Protein AF-A0A968F0K7-F1 (afdb_monomer_lite)

Sequence (56 aa):
REYSDGPSASEGGDLGWFGRGQMVAPFEEAAFNAEPGSFVGPVQTQFGYHVIYVRD

Radius of gyration: 10.73 Å; chains: 1; bounding box: 26×22×21 Å

pLDDT: mean 88.22, std 8.03, range [57.31, 94.25]

Structure (mmCIF, N/CA/C/O backbone):
data_AF-A0A968F0K7-F1
#
_entry.id   AF-A0A968F0K7-F1
#
loop_
_atom_site.group_PDB
_atom_site.id
_atom_site.type_symbol
_atom_site.label_atom_id
_atom_site.label_alt_id
_atom_site.label_comp_id
_atom_site.label_asym_id
_atom_site.label_entity_id
_atom_site.label_seq_id
_atom_site.pdbx_PDB_ins_code
_atom_site.Cartn_x
_atom_site.Cartn_y
_atom_site.Cartn_z
_atom_site.occupancy
_atom_site.B_iso_or_equiv
_atom_site.auth_seq_id
_atom_site.auth_comp_id
_atom_site.auth_asym_id
_atom_site.auth_atom_id
_atom_site.pdbx_PDB_model_num
ATOM 1 N N . ARG A 1 1 ? 9.896 -8.523 -6.490 1.00 57.31 1 ARG A N 1
ATOM 2 C CA . ARG A 1 1 ? 11.344 -8.359 -6.203 1.00 57.31 1 ARG A CA 1
ATOM 3 C C . ARG A 1 1 ? 12.082 -7.619 -7.318 1.00 57.31 1 ARG A C 1
ATOM 5 O O . ARG A 1 1 ? 12.949 -6.833 -6.993 1.00 57.31 1 ARG A O 1
ATOM 12 N N . GLU A 1 2 ? 11.750 -7.837 -8.594 1.00 61.88 2 GLU A N 1
ATOM 13 C CA . GLU A 1 2 ? 12.527 -7.289 -9.725 1.00 61.88 2 GLU A CA 1
ATOM 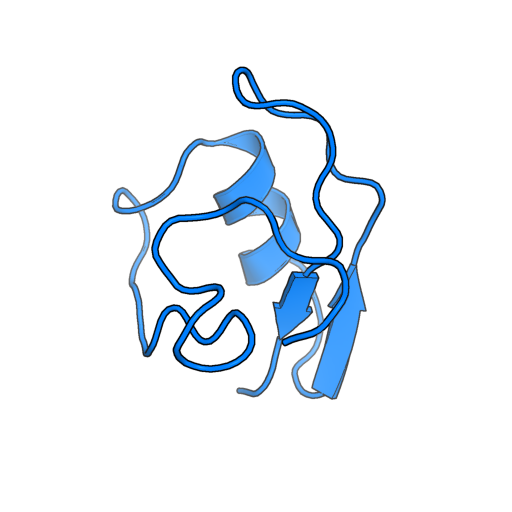14 C C . GLU A 1 2 ? 12.215 -5.826 -10.108 1.00 61.88 2 GLU A C 1
ATOM 16 O O . GLU A 1 2 ? 13.017 -5.223 -10.809 1.00 61.88 2 GLU A O 1
ATOM 21 N N . TYR A 1 3 ? 11.097 -5.244 -9.645 1.00 71.94 3 TYR A N 1
ATOM 22 C CA . TYR A 1 3 ? 10.619 -3.923 -10.110 1.00 71.94 3 TYR A CA 1
ATOM 23 C C . TYR A 1 3 ? 10.145 -2.965 -9.004 1.00 71.94 3 TYR A C 1
ATOM 25 O O . TYR A 1 3 ? 9.568 -1.927 -9.308 1.00 71.94 3 TYR A O 1
ATOM 33 N N . SER A 1 4 ? 10.296 -3.330 -7.727 1.00 73.38 4 SER A N 1
ATOM 34 C CA . SER A 1 4 ? 9.913 -2.440 -6.623 1.00 73.38 4 SER A CA 1
ATOM 35 C C . SER A 1 4 ? 11.147 -1.682 -6.154 1.00 73.38 4 SER A C 1
ATOM 37 O O . SER A 1 4 ? 12.147 -2.315 -5.832 1.00 73.38 4 SER A O 1
ATOM 39 N N . ASP A 1 5 ? 11.056 -0.356 -6.089 1.00 76.12 5 ASP A N 1
ATOM 40 C CA . ASP A 1 5 ? 12.130 0.523 -5.602 1.00 76.12 5 ASP A CA 1
ATOM 41 C C . ASP A 1 5 ? 11.934 0.929 -4.127 1.00 76.12 5 ASP A C 1
ATOM 43 O O . ASP A 1 5 ? 12.706 1.707 -3.565 1.00 76.12 5 ASP A O 1
ATOM 47 N N . GLY A 1 6 ? 10.875 0.423 -3.485 1.00 75.00 6 GLY A N 1
ATOM 48 C CA . GLY A 1 6 ? 10.549 0.721 -2.092 1.00 75.00 6 GLY A CA 1
ATOM 49 C C . GLY A 1 6 ? 11.401 -0.061 -1.080 1.00 75.00 6 GLY A C 1
ATOM 50 O O . GLY A 1 6 ? 11.998 -1.083 -1.417 1.00 75.00 6 GLY A O 1
ATOM 51 N N . PRO A 1 7 ? 11.410 0.349 0.202 1.00 78.56 7 PRO A N 1
ATOM 52 C CA . PRO A 1 7 ? 12.193 -0.315 1.250 1.00 78.56 7 PRO A CA 1
ATOM 53 C C . PRO A 1 7 ? 11.817 -1.792 1.465 1.00 78.56 7 PRO A C 1
ATOM 55 O O . PRO A 1 7 ? 12.670 -2.581 1.859 1.00 78.56 7 PRO A O 1
ATOM 58 N N . SER A 1 8 ? 10.578 -2.190 1.150 1.00 80.56 8 SER A N 1
ATOM 59 C CA . SER A 1 8 ? 10.108 -3.583 1.211 1.00 80.56 8 SER A CA 1
ATOM 60 C C . SER A 1 8 ? 10.404 -4.403 -0.052 1.00 80.56 8 SER A C 1
ATOM 62 O O . SER A 1 8 ? 9.996 -5.560 -0.155 1.00 80.56 8 SER A O 1
ATOM 64 N N . ALA A 1 9 ? 11.115 -3.854 -1.043 1.00 81.44 9 ALA A N 1
ATOM 65 C CA . ALA A 1 9 ? 11.413 -4.552 -2.295 1.00 81.44 9 ALA A CA 1
ATOM 66 C C . ALA A 1 9 ? 12.151 -5.883 -2.088 1.00 81.44 9 ALA A C 1
ATOM 68 O O . ALA A 1 9 ? 11.880 -6.870 -2.787 1.00 81.44 9 ALA A O 1
ATOM 69 N N . SER A 1 10 ? 13.039 -5.927 -1.090 1.00 81.69 10 SER A N 1
ATOM 70 C CA . SER A 1 10 ? 13.762 -7.125 -0.656 1.00 81.69 10 SER A CA 1
ATOM 71 C C . SER A 1 10 ? 12.823 -8.226 -0.152 1.00 81.69 10 SER A C 1
ATOM 73 O O . SER A 1 10 ? 13.132 -9.403 -0.335 1.00 81.69 10 SER A O 1
ATOM 75 N N . GLU A 1 11 ? 11.654 -7.869 0.373 1.00 81.81 11 GLU A N 1
ATOM 76 C CA . GLU A 1 11 ? 10.580 -8.770 0.819 1.00 81.81 11 GLU A CA 1
ATOM 77 C C . GLU A 1 11 ? 9.471 -8.923 -0.235 1.00 81.81 11 GLU A C 1
ATOM 79 O O . GLU A 1 11 ? 8.393 -9.440 0.030 1.00 81.81 11 GLU A O 1
ATOM 84 N N . GLY A 1 12 ? 9.730 -8.497 -1.475 1.00 82.31 12 GLY A N 1
ATOM 85 C CA . GLY A 1 12 ? 8.773 -8.614 -2.574 1.00 82.31 12 GLY A CA 1
ATOM 86 C C . GLY A 1 12 ? 7.726 -7.503 -2.627 1.00 82.31 12 GLY A C 1
ATOM 87 O O . GLY A 1 12 ? 6.862 -7.566 -3.495 1.00 82.31 12 GLY A O 1
ATOM 88 N N . GLY A 1 13 ? 7.844 -6.474 -1.787 1.00 84.81 13 GLY A N 1
ATOM 89 C CA . GLY A 1 13 ? 6.876 -5.386 -1.672 1.00 84.81 13 GLY A CA 1
ATOM 90 C C . GLY A 1 13 ? 5.866 -5.574 -0.539 1.00 84.81 13 GLY A C 1
ATOM 91 O O . GLY A 1 13 ? 4.964 -4.749 -0.429 1.00 84.81 13 GLY A O 1
ATOM 92 N N . ASP A 1 14 ? 6.003 -6.617 0.293 1.00 86.88 14 ASP A N 1
ATOM 93 C CA . ASP A 1 14 ? 5.117 -6.824 1.444 1.00 86.88 14 ASP A CA 1
ATOM 94 C C . ASP A 1 14 ? 5.317 -5.706 2.478 1.00 86.88 14 ASP A C 1
ATOM 96 O O . ASP A 1 14 ? 6.438 -5.398 2.878 1.00 86.88 14 ASP A O 1
ATOM 100 N N . LEU A 1 15 ? 4.221 -5.069 2.878 1.00 88.69 15 LEU A N 1
ATOM 101 C CA . LEU A 1 15 ? 4.204 -4.020 3.901 1.00 88.69 15 LEU A CA 1
ATOM 102 C C . LEU A 1 15 ? 3.686 -4.548 5.246 1.00 88.69 15 LEU A C 1
ATOM 104 O O . LEU A 1 15 ? 3.616 -3.793 6.215 1.00 88.69 15 LEU A O 1
ATOM 108 N N . GLY A 1 16 ? 3.330 -5.834 5.313 1.00 89.38 16 GLY A N 1
ATOM 109 C CA . GLY A 1 16 ? 2.677 -6.436 6.461 1.00 89.38 16 GLY A CA 1
ATOM 110 C C . GLY A 1 16 ? 1.271 -5.883 6.686 1.00 89.38 16 GLY A C 1
ATOM 111 O O . GLY A 1 16 ? 0.657 -5.264 5.817 1.00 89.38 16 GLY A O 1
ATOM 112 N N . TRP A 1 17 ? 0.754 -6.129 7.886 1.00 90.00 17 TRP A N 1
ATOM 113 C CA . TRP A 1 17 ? -0.515 -5.567 8.330 1.00 90.00 17 TRP A CA 1
ATOM 114 C C . TRP A 1 17 ? -0.308 -4.154 8.857 1.00 90.00 17 TRP A C 1
ATOM 116 O O . TRP A 1 17 ? 0.538 -3.933 9.725 1.00 90.00 17 TRP A O 1
ATOM 126 N N . PHE A 1 18 ? -1.120 -3.218 8.380 1.00 91.00 18 PHE A N 1
ATOM 127 C CA . PHE A 1 18 ? -1.124 -1.849 8.871 1.00 91.00 18 PHE A CA 1
ATOM 128 C C . PHE A 1 18 ? -2.556 -1.347 9.078 1.00 91.00 18 PHE A C 1
ATOM 130 O O . PHE A 1 18 ? -3.496 -1.761 8.403 1.00 91.00 18 PHE A O 1
ATOM 137 N N . GLY A 1 19 ? -2.720 -0.461 10.055 1.00 90.50 19 GLY A N 1
ATOM 138 C CA . GLY A 1 19 ? -3.946 0.272 10.337 1.00 90.50 19 GLY A CA 1
ATOM 139 C C . GLY A 1 19 ? -3.950 1.667 9.710 1.00 90.50 19 GLY A C 1
ATOM 140 O O . GLY A 1 19 ? -2.956 2.136 9.152 1.00 90.50 19 GLY A O 1
ATOM 141 N N . ARG A 1 20 ? -5.086 2.357 9.846 1.00 90.00 20 ARG A N 1
ATOM 142 C CA . ARG A 1 20 ? -5.238 3.753 9.407 1.00 90.00 20 ARG A CA 1
ATOM 143 C C . ARG A 1 20 ? -4.273 4.685 10.153 1.00 90.00 20 ARG A C 1
ATOM 145 O O . ARG A 1 20 ? -4.013 4.496 11.340 1.00 90.00 20 ARG A O 1
ATOM 152 N N . GLY A 1 21 ? -3.767 5.698 9.461 1.00 91.62 21 GLY A N 1
ATOM 153 C CA . GLY A 1 21 ? -2.764 6.659 9.915 1.00 91.62 21 GLY A CA 1
ATOM 154 C C . GLY A 1 21 ? -1.307 6.209 9.752 1.00 91.62 21 GLY A C 1
ATOM 155 O O . GLY A 1 21 ? -0.411 6.972 10.108 1.00 91.62 21 GLY A O 1
ATOM 156 N N . GLN A 1 22 ? -1.043 4.997 9.246 1.00 91.94 22 GLN A N 1
ATOM 157 C CA . GLN A 1 22 ? 0.325 4.472 9.096 1.00 91.94 22 GLN A CA 1
ATOM 158 C C . GLN A 1 22 ? 0.921 4.689 7.701 1.00 91.94 22 GLN A C 1
ATOM 160 O O . GLN A 1 22 ? 2.142 4.655 7.553 1.00 91.94 22 GLN A O 1
ATOM 165 N N . MET A 1 23 ? 0.080 4.922 6.691 1.00 90.88 23 MET A N 1
ATOM 166 C CA . MET A 1 23 ? 0.494 5.160 5.307 1.00 90.88 23 MET A CA 1
ATOM 167 C C . MET A 1 23 ? 0.099 6.568 4.861 1.00 90.88 23 MET A C 1
ATOM 169 O O . MET A 1 23 ? -0.730 7.236 5.477 1.00 90.88 23 MET A O 1
ATOM 173 N N . VAL A 1 24 ? 0.699 7.046 3.770 1.00 93.06 24 VAL A N 1
ATOM 174 C CA . VAL A 1 24 ? 0.298 8.328 3.175 1.00 93.06 24 VAL A CA 1
ATOM 175 C C . VAL A 1 24 ? -1.149 8.258 2.689 1.00 93.06 24 VAL A C 1
ATOM 177 O O . VAL A 1 24 ? -1.555 7.250 2.116 1.00 93.06 24 VAL A O 1
ATOM 180 N N . ALA A 1 25 ? -1.898 9.348 2.869 1.00 94.06 25 ALA A N 1
ATOM 181 C CA . ALA A 1 25 ? -3.334 9.415 2.587 1.00 94.06 25 ALA A CA 1
ATOM 182 C C . ALA A 1 25 ? -3.773 8.759 1.258 1.00 94.06 25 ALA A C 1
ATOM 184 O O . ALA A 1 25 ? -4.640 7.892 1.315 1.00 94.06 25 ALA A O 1
ATOM 185 N N . PRO A 1 26 ? -3.167 9.057 0.087 1.00 93.44 26 PRO A N 1
ATOM 186 C CA . PRO A 1 26 ? -3.585 8.427 -1.171 1.00 93.44 26 PRO A CA 1
ATOM 187 C C . PRO A 1 26 ? -3.345 6.911 -1.218 1.00 93.44 26 PRO A C 1
ATOM 189 O O . PRO A 1 26 ? -4.132 6.185 -1.815 1.00 93.44 26 PRO A O 1
ATOM 192 N N . PHE A 1 27 ? -2.275 6.419 -0.587 1.00 93.94 27 PHE A N 1
ATOM 193 C CA . PHE A 1 27 ? -2.003 4.982 -0.502 1.00 93.94 27 PHE A CA 1
ATOM 194 C C . PHE A 1 27 ? -3.003 4.301 0.431 1.00 93.94 27 PHE A C 1
ATOM 196 O O . PHE A 1 27 ? -3.565 3.262 0.097 1.00 93.94 27 PHE A O 1
ATOM 203 N N . GLU A 1 28 ? -3.223 4.903 1.598 1.00 93.75 28 GLU A N 1
ATOM 204 C CA . GLU A 1 28 ? -4.155 4.400 2.598 1.00 93.75 28 GLU A CA 1
ATOM 205 C C . GLU A 1 28 ? -5.576 4.318 2.040 1.00 93.75 28 GLU A C 1
ATOM 207 O O . GLU A 1 28 ? -6.207 3.267 2.105 1.00 93.75 28 GLU A O 1
ATOM 212 N N . GLU A 1 29 ? -6.070 5.409 1.464 1.00 93.88 29 GLU A N 1
ATOM 213 C CA . GLU A 1 29 ? -7.412 5.473 0.897 1.00 93.88 29 GLU A CA 1
ATOM 214 C C . GLU A 1 29 ? -7.602 4.415 -0.196 1.00 93.88 29 GLU A C 1
ATOM 216 O O . GLU A 1 29 ? -8.599 3.697 -0.192 1.00 93.88 29 GLU A O 1
ATOM 221 N N . ALA A 1 30 ? -6.617 4.258 -1.082 1.00 93.75 30 ALA A N 1
ATOM 222 C CA . ALA A 1 30 ? -6.643 3.240 -2.123 1.00 93.75 30 ALA A CA 1
ATOM 223 C C . ALA A 1 30 ? -6.666 1.809 -1.556 1.00 93.75 30 ALA A C 1
ATOM 225 O O . ALA A 1 30 ? -7.443 0.985 -2.031 1.00 93.75 30 ALA A O 1
ATOM 226 N N . ALA A 1 31 ? -5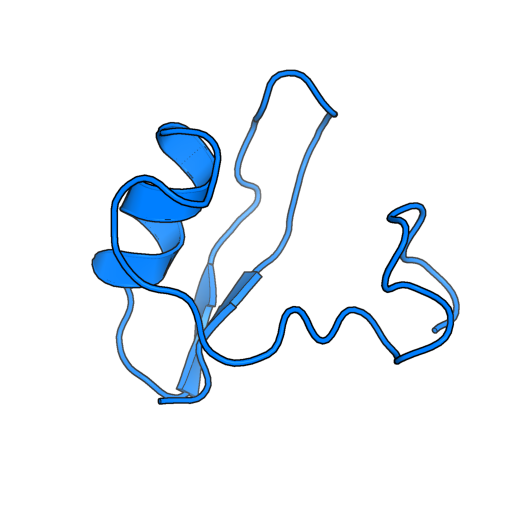.853 1.513 -0.538 1.00 93.81 31 ALA A N 1
ATOM 227 C CA . ALA A 1 31 ? -5.788 0.185 0.069 1.00 93.81 31 ALA A CA 1
ATOM 228 C C . ALA A 1 31 ? -7.066 -0.166 0.852 1.00 93.81 31 ALA A C 1
ATOM 230 O O . ALA A 1 31 ? -7.605 -1.254 0.691 1.00 93.81 31 ALA A O 1
ATOM 231 N N . PHE A 1 32 ? -7.582 0.758 1.669 1.00 93.62 32 PHE A N 1
ATOM 232 C CA . PHE A 1 32 ? -8.754 0.504 2.517 1.00 93.62 32 PHE A CA 1
ATOM 233 C C . PHE A 1 32 ? -10.095 0.550 1.772 1.00 93.62 32 PHE A C 1
ATOM 235 O O . PHE A 1 32 ? -11.095 0.095 2.326 1.00 93.62 32 PHE A O 1
ATOM 242 N N . ASN A 1 33 ? -10.141 1.118 0.564 1.00 94.25 33 ASN A N 1
ATOM 243 C CA . ASN A 1 33 ? -11.336 1.106 -0.286 1.00 94.25 33 ASN A CA 1
ATOM 244 C C . ASN A 1 33 ? -11.377 -0.091 -1.249 1.00 94.25 33 ASN A C 1
ATOM 246 O O . ASN A 1 33 ? -12.387 -0.281 -1.926 1.00 94.25 33 ASN A O 1
ATOM 250 N N . ALA A 1 34 ? -10.299 -0.869 -1.348 1.00 93.88 34 ALA A N 1
ATOM 251 C CA . ALA A 1 34 ? -10.260 -2.047 -2.202 1.00 93.88 34 ALA A CA 1
ATOM 252 C C . ALA A 1 34 ? -10.873 -3.270 -1.523 1.00 93.88 34 ALA A C 1
ATOM 254 O O . ALA A 1 34 ? -10.875 -3.400 -0.300 1.00 93.88 34 ALA A O 1
ATOM 255 N N . GLU A 1 35 ? -11.333 -4.208 -2.343 1.00 93.94 35 GLU A N 1
ATOM 256 C CA . GLU A 1 35 ? -11.727 -5.525 -1.861 1.00 93.94 35 GLU A CA 1
ATOM 257 C C . GLU A 1 35 ? -10.478 -6.380 -1.576 1.00 93.94 35 GLU A C 1
ATOM 259 O O . GLU A 1 35 ? -9.502 -6.311 -2.337 1.00 93.94 35 GLU A O 1
ATOM 264 N N . PRO A 1 36 ? -10.488 -7.218 -0.526 1.00 93.94 36 PRO A N 1
ATOM 265 C CA . PRO A 1 36 ? -9.451 -8.224 -0.324 1.00 93.94 36 PRO A CA 1
ATOM 266 C C . PRO A 1 36 ? -9.239 -9.102 -1.566 1.00 93.94 36 PRO A C 1
ATOM 268 O O . PRO A 1 36 ? -10.189 -9.505 -2.236 1.00 93.94 36 PRO A O 1
ATOM 271 N N . GLY A 1 37 ? -7.982 -9.397 -1.886 1.00 94.25 37 GLY A N 1
ATOM 272 C CA . GLY A 1 37 ? -7.568 -10.126 -3.085 1.00 94.25 37 GLY A CA 1
ATOM 273 C C . GLY A 1 37 ? -7.521 -9.293 -4.372 1.00 94.25 37 GLY A C 1
ATOM 274 O O . GLY A 1 37 ? -7.336 -9.864 -5.449 1.00 94.25 37 GLY A O 1
ATOM 275 N N . SER A 1 38 ? -7.680 -7.966 -4.302 1.00 94.06 38 SER A N 1
ATOM 276 C CA . SER A 1 38 ? -7.667 -7.087 -5.480 1.00 94.06 38 SER A CA 1
ATOM 277 C C . SER A 1 38 ? -6.375 -6.276 -5.627 1.00 94.06 38 SER A C 1
ATOM 279 O O . SER A 1 38 ? -5.641 -6.020 -4.669 1.00 94.06 38 SER A O 1
ATOM 281 N N . PHE A 1 39 ? -6.092 -5.865 -6.866 1.00 93.12 39 PHE A N 1
ATOM 282 C CA . PHE A 1 39 ? -5.026 -4.918 -7.185 1.00 93.12 39 PHE A CA 1
ATOM 283 C C . PHE A 1 39 ? -5.599 -3.511 -7.376 1.00 93.12 39 PHE A C 1
ATOM 285 O O . PHE A 1 39 ? -6.605 -3.337 -8.063 1.00 93.12 39 PHE A O 1
ATOM 292 N N . VAL A 1 40 ? -4.914 -2.501 -6.840 1.00 94.00 40 VAL A N 1
ATOM 293 C CA . VAL A 1 40 ? -5.272 -1.084 -6.949 1.00 94.00 40 VAL A CA 1
ATOM 294 C C . VAL A 1 40 ? -4.109 -0.296 -7.524 1.00 94.00 40 VAL A C 1
ATOM 296 O O . VAL A 1 40 ? -2.982 -0.374 -7.037 1.00 94.00 40 VAL A O 1
ATOM 299 N N . GLY A 1 41 ? -4.381 0.508 -8.546 1.00 89.62 41 GLY A N 1
ATOM 300 C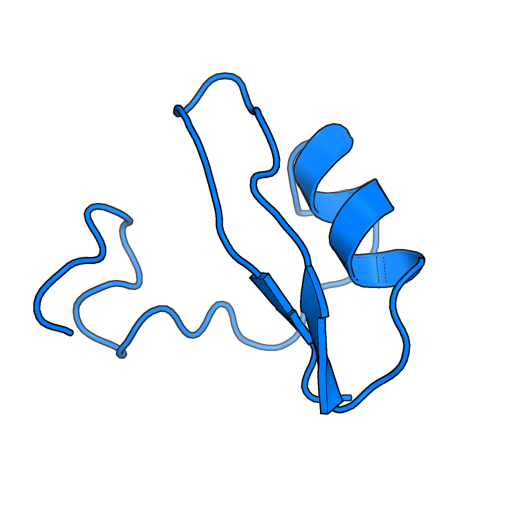 CA . GLY A 1 41 ? -3.424 1.475 -9.058 1.00 89.62 41 GLY A CA 1
ATOM 301 C C . GLY A 1 41 ? -3.574 1.770 -10.548 1.00 89.62 41 GLY A C 1
ATOM 302 O O . GLY A 1 41 ? -4.449 1.210 -11.209 1.00 89.62 41 GLY A O 1
ATOM 303 N N . PRO A 1 42 ? -2.711 2.651 -11.081 1.00 93.19 42 PRO A N 1
ATOM 304 C CA . PRO A 1 42 ? -1.598 3.301 -10.382 1.00 93.19 42 PRO A CA 1
ATOM 305 C C . PRO A 1 42 ? -2.064 4.382 -9.388 1.00 93.19 42 PRO A C 1
ATOM 307 O O . PRO A 1 42 ? -2.845 5.264 -9.730 1.00 93.19 42 PRO A O 1
ATOM 310 N N . VAL A 1 43 ? -1.559 4.324 -8.156 1.00 94.00 43 VAL A N 1
ATOM 311 C CA . VAL A 1 43 ? -1.810 5.302 -7.088 1.00 94.00 43 VAL A CA 1
ATOM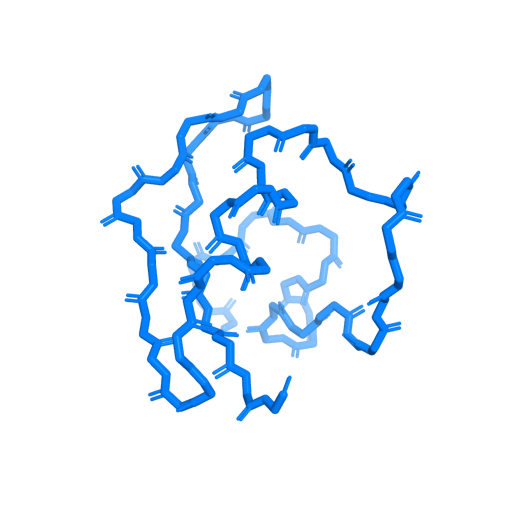 312 C C . VAL A 1 43 ? -0.647 6.281 -7.039 1.00 94.00 43 VAL A C 1
ATOM 314 O O . VAL A 1 43 ? 0.492 5.876 -6.810 1.00 94.00 43 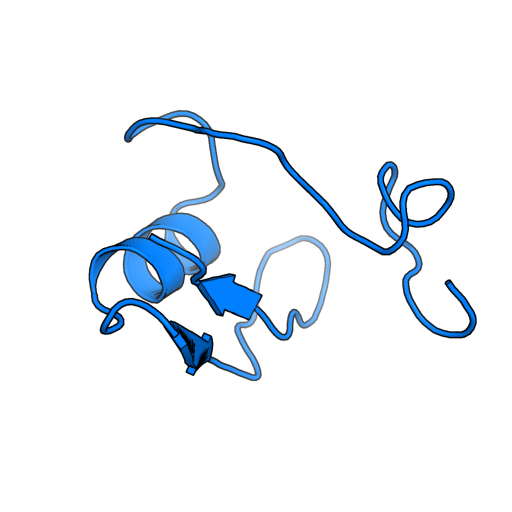VAL A O 1
ATOM 317 N N . GLN A 1 44 ? -0.917 7.567 -7.249 1.00 92.88 44 GLN A N 1
ATOM 318 C CA . GLN A 1 44 ? 0.105 8.602 -7.147 1.00 92.88 44 GLN A CA 1
ATOM 319 C C . GLN A 1 44 ? 0.276 9.039 -5.688 1.00 92.88 44 GLN A C 1
ATOM 321 O O . GLN A 1 44 ? -0.683 9.412 -5.016 1.00 92.88 44 GLN A O 1
ATOM 326 N N . THR A 1 45 ? 1.512 9.032 -5.204 1.00 91.69 45 THR A N 1
ATOM 327 C CA . THR A 1 45 ? 1.898 9.586 -3.906 1.00 91.69 45 THR A CA 1
ATOM 328 C C . THR A 1 45 ? 3.074 10.550 -4.087 1.00 91.69 45 THR A C 1
ATOM 330 O O . THR A 1 45 ? 3.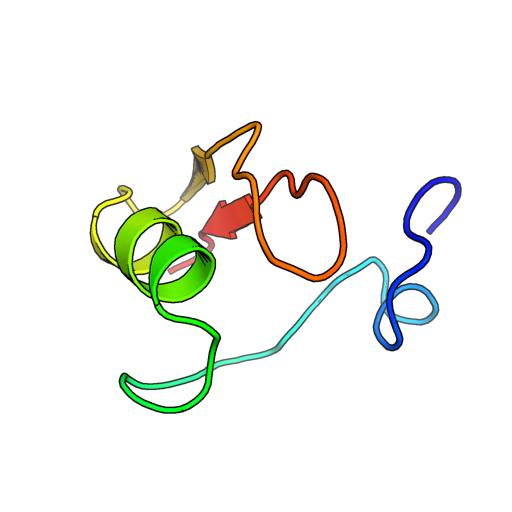625 10.692 -5.180 1.00 91.69 45 THR A O 1
ATOM 333 N N . GLN A 1 46 ? 3.513 11.195 -3.004 1.00 90.38 46 GLN A N 1
ATOM 334 C CA . GLN A 1 46 ? 4.736 12.009 -3.018 1.00 90.38 46 GLN A CA 1
ATOM 335 C C . GLN A 1 46 ? 6.014 11.205 -3.337 1.00 90.38 46 GLN A C 1
ATOM 337 O O . GLN A 1 46 ? 7.046 11.798 -3.634 1.00 90.38 46 GLN A O 1
ATOM 342 N N . PHE A 1 47 ? 5.954 9.872 -3.269 1.00 87.06 47 PHE A N 1
ATOM 343 C CA . PHE A 1 47 ? 7.069 8.969 -3.555 1.00 87.06 47 PHE A CA 1
ATOM 344 C C . PHE A 1 47 ? 7.046 8.415 -4.989 1.00 87.06 47 PHE A C 1
ATOM 346 O O . PHE A 1 47 ? 7.934 7.651 -5.355 1.00 87.06 47 PHE A O 1
ATOM 353 N N . GLY A 1 48 ? 6.058 8.801 -5.805 1.00 89.81 48 GLY A N 1
ATOM 354 C CA . GLY A 1 48 ? 5.892 8.326 -7.178 1.00 89.81 48 GLY A CA 1
ATOM 355 C C . GLY A 1 48 ? 4.578 7.576 -7.375 1.00 89.81 48 GLY A C 1
ATOM 356 O O . GLY A 1 48 ? 3.552 7.942 -6.804 1.00 89.81 48 GLY A O 1
ATOM 357 N N . TYR A 1 49 ? 4.599 6.545 -8.217 1.00 91.75 49 TYR A N 1
ATOM 358 C CA . TYR A 1 49 ? 3.428 5.721 -8.510 1.00 91.75 49 TYR A CA 1
ATOM 359 C C . TYR A 1 49 ? 3.540 4.356 -7.844 1.00 91.75 49 TYR A C 1
ATOM 361 O O . TYR A 1 49 ? 4.607 3.746 -7.829 1.00 91.75 49 TYR A O 1
ATOM 369 N N . HIS A 1 50 ? 2.414 3.864 -7.338 1.00 90.38 50 HIS A N 1
ATOM 370 C CA . HIS A 1 50 ? 2.328 2.589 -6.643 1.00 90.38 50 HIS A CA 1
ATOM 371 C C . HIS A 1 50 ? 1.233 1.718 -7.253 1.00 90.38 50 HIS A C 1
ATOM 373 O O . HIS A 1 50 ? 0.157 2.203 -7.602 1.00 90.38 50 HIS A O 1
ATOM 379 N N . VAL A 1 51 ? 1.502 0.420 -7.343 1.00 92.25 51 VAL A N 1
ATOM 380 C CA . VAL A 1 51 ? 0.480 -0.611 -7.537 1.00 92.25 51 VAL A CA 1
ATOM 381 C C . VAL A 1 51 ? 0.400 -1.387 -6.232 1.00 92.25 51 VAL A C 1
ATOM 383 O O . VAL A 1 51 ? 1.422 -1.812 -5.697 1.00 92.25 51 VAL A O 1
ATOM 386 N N . ILE A 1 52 ? -0.807 -1.519 -5.703 1.00 93.38 52 ILE A N 1
ATOM 387 C CA . ILE A 1 52 ? -1.093 -2.083 -4.388 1.00 93.38 52 ILE A CA 1
ATOM 388 C C . ILE A 1 52 ? -1.832 -3.397 -4.604 1.00 93.38 52 ILE A C 1
ATOM 390 O O . ILE A 1 52 ? -2.746 -3.452 -5.416 1.00 93.38 52 ILE A O 1
ATOM 394 N N . TYR A 1 53 ? -1.450 -4.445 -3.884 1.00 93.94 53 TYR A N 1
ATOM 395 C CA . TYR A 1 53 ? -2.233 -5.673 -3.785 1.00 93.94 53 TYR A CA 1
ATOM 396 C C . TYR A 1 53 ? -2.761 -5.782 -2.361 1.00 93.94 53 TYR A C 1
ATOM 398 O O . TYR A 1 53 ? -1.970 -5.855 -1.419 1.00 93.94 53 TYR A O 1
ATOM 406 N N . VAL A 1 54 ? -4.080 -5.757 -2.199 1.00 94.00 54 VAL A N 1
ATOM 407 C CA . VAL A 1 54 ? -4.722 -5.907 -0.891 1.00 94.00 54 VAL A CA 1
ATOM 408 C C . VAL A 1 54 ? -4.957 -7.390 -0.679 1.00 94.00 54 VAL A C 1
ATOM 410 O O . VAL A 1 54 ? -5.677 -8.007 -1.457 1.00 94.00 54 VAL A O 1
ATOM 413 N N . ARG A 1 55 ? -4.319 -7.987 0.330 1.00 88.75 55 ARG A N 1
ATOM 414 C CA . ARG A 1 55 ? -4.511 -9.417 0.609 1.00 88.75 55 ARG A CA 1
ATOM 415 C C . ARG A 1 55 ? -5.823 -9.677 1.336 1.00 88.75 55 ARG A C 1
ATOM 417 O O . ARG A 1 55 ? -6.588 -10.514 0.874 1.00 88.75 55 ARG A O 1
ATOM 424 N N . ASP A 1 56 ? -6.049 -8.948 2.428 1.00 84.56 56 ASP A N 1
ATOM 425 C CA . ASP A 1 56 ? -7.026 -9.256 3.474 1.00 84.56 56 ASP A CA 1
ATOM 426 C C . ASP A 1 56 ? -7.597 -7.980 4.118 1.00 84.56 56 ASP A C 1
ATOM 428 O O . ASP A 1 56 ? -6.843 -6.980 4.207 1.00 84.56 56 ASP A O 1
#

Secondary structure (DSSP, 8-state):
--S--STTGGGTT---S--TTSS-HHHHHHHHTSPTT-EEEEEEETTEEEEEE---

Foldseek 3Di:
DVPDPDPCVVVVPDPDDDDPPPDDPQVVVQQVPDDAQDWGDQTQDPVGGDIDHHHD